Protein AF-A0A934KZH7-F1 (afdb_monomer_lite)

Structure (mmCIF, N/CA/C/O backbone):
data_AF-A0A934KZH7-F1
#
_entry.id   AF-A0A934KZH7-F1
#
loop_
_atom_site.group_PDB
_atom_site.id
_atom_site.type_symbol
_atom_site.label_atom_id
_atom_site.label_alt_id
_atom_site.label_comp_id
_atom_site.label_asym_id
_atom_site.label_entity_id
_atom_site.label_seq_id
_atom_site.pdbx_PDB_ins_code
_atom_site.Cartn_x
_atom_site.Cartn_y
_atom_site.Cartn_z
_atom_site.occupancy
_atom_site.B_iso_or_equiv
_atom_site.auth_seq_id
_atom_site.auth_comp_id
_atom_site.auth_asym_id
_atom_site.auth_atom_id
_atom_site.pdbx_PDB_model_num
ATOM 1 N N . GLY A 1 1 ? 4.342 6.617 17.847 1.00 55.16 1 GLY A N 1
ATOM 2 C CA . GLY A 1 1 ? 4.792 5.757 16.733 1.00 55.16 1 GLY A CA 1
ATOM 3 C C . GLY A 1 1 ? 6.122 6.277 16.240 1.00 55.16 1 GLY A C 1
ATOM 4 O O . GLY A 1 1 ? 6.354 7.470 16.386 1.00 55.16 1 GLY A O 1
ATOM 5 N N . ALA A 1 2 ? 6.996 5.410 15.730 1.00 54.53 2 ALA A N 1
ATOM 6 C CA . ALA A 1 2 ? 8.250 5.853 15.122 1.00 54.53 2 ALA A CA 1
ATOM 7 C C . ALA A 1 2 ? 7.967 6.696 13.858 1.00 54.53 2 ALA A C 1
ATOM 9 O O . ALA A 1 2 ? 6.974 6.416 13.177 1.00 54.53 2 ALA A O 1
ATOM 10 N N . PRO A 1 3 ? 8.786 7.719 13.557 1.00 59.88 3 PRO A N 1
ATOM 11 C CA . PRO A 1 3 ? 8.660 8.487 12.322 1.00 59.88 3 PRO A CA 1
ATOM 12 C C . PRO A 1 3 ? 8.915 7.586 11.108 1.00 59.88 3 PRO A C 1
ATOM 14 O O . PRO A 1 3 ? 9.803 6.734 11.146 1.00 59.88 3 PRO A O 1
ATOM 17 N N . LEU A 1 4 ? 8.136 7.777 10.041 1.00 64.38 4 LEU A N 1
ATOM 18 C CA . LEU A 1 4 ? 8.405 7.154 8.747 1.00 64.38 4 LEU A CA 1
ATOM 19 C C . LEU A 1 4 ? 9.236 8.118 7.908 1.00 64.38 4 LEU A C 1
ATOM 21 O O . LEU A 1 4 ? 8.870 9.280 7.743 1.00 64.38 4 LEU A O 1
ATOM 25 N N . THR A 1 5 ? 10.369 7.639 7.413 1.00 66.38 5 THR A N 1
ATOM 26 C CA . THR A 1 5 ? 11.186 8.345 6.428 1.00 66.38 5 THR A CA 1
ATOM 27 C C . THR A 1 5 ? 10.804 7.835 5.050 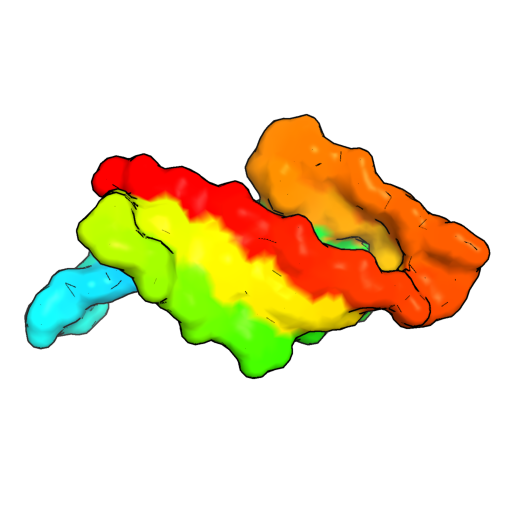1.00 66.38 5 THR A C 1
ATOM 29 O O . THR A 1 5 ? 10.921 6.633 4.804 1.00 66.38 5 THR A O 1
ATOM 32 N N . GLY A 1 6 ? 10.361 8.732 4.169 1.00 59.09 6 GLY A N 1
ATOM 33 C CA . GLY A 1 6 ? 10.121 8.383 2.773 1.00 59.09 6 GLY A CA 1
ATOM 34 C C . GLY A 1 6 ? 11.427 7.967 2.099 1.00 59.09 6 GLY A C 1
ATOM 35 O O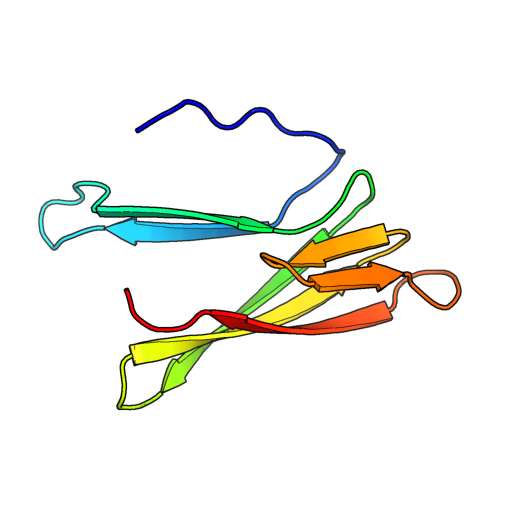 . GLY A 1 6 ? 12.418 8.694 2.169 1.00 59.09 6 GLY A O 1
ATOM 36 N N . ALA A 1 7 ? 11.440 6.789 1.486 1.00 58.06 7 ALA A N 1
ATOM 37 C CA . ALA A 1 7 ? 12.572 6.233 0.754 1.00 58.06 7 ALA A CA 1
ATOM 38 C C . ALA A 1 7 ? 12.510 6.527 -0.759 1.00 58.06 7 ALA A C 1
ATOM 40 O O . ALA A 1 7 ? 13.422 6.130 -1.484 1.00 58.06 7 ALA A O 1
ATOM 41 N N . GLY A 1 8 ? 11.467 7.220 -1.238 1.00 63.78 8 GLY A N 1
ATOM 42 C CA . GLY A 1 8 ? 11.187 7.418 -2.663 1.00 63.78 8 GLY A CA 1
ATOM 43 C C . GLY A 1 8 ? 10.242 8.581 -2.981 1.00 63.78 8 GLY A C 1
ATOM 44 O O . GLY A 1 8 ? 9.864 9.358 -2.104 1.00 63.78 8 GLY A O 1
ATOM 45 N N . SER A 1 9 ? 9.878 8.712 -4.263 1.00 69.81 9 SER A N 1
ATOM 46 C CA . SER A 1 9 ? 9.051 9.829 -4.769 1.00 69.81 9 SER A CA 1
ATOM 47 C C . SER A 1 9 ? 7.585 9.796 -4.302 1.00 69.81 9 SER A C 1
ATOM 49 O O . SER A 1 9 ? 7.003 10.845 -4.036 1.00 69.81 9 SER A O 1
ATOM 51 N N . THR A 1 10 ? 7.005 8.604 -4.149 1.00 71.81 10 THR A N 1
ATOM 52 C CA . THR A 1 10 ? 5.650 8.343 -3.628 1.00 71.81 10 THR A CA 1
ATOM 53 C C . THR A 1 10 ? 5.658 6.962 -2.998 1.00 71.81 10 THR A C 1
ATOM 55 O O . THR A 1 1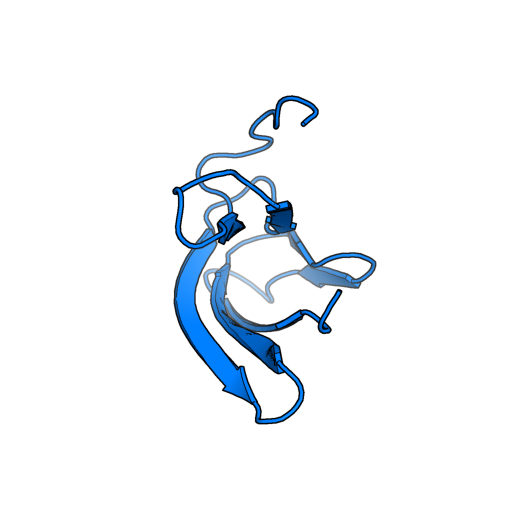0 ? 6.258 6.073 -3.580 1.00 71.81 10 THR A O 1
ATOM 58 N N . GLU A 1 11 ? 4.982 6.773 -1.868 1.00 78.56 11 GLU A N 1
ATOM 59 C CA . GLU A 1 11 ? 4.943 5.498 -1.148 1.00 78.56 11 GLU A CA 1
ATOM 60 C C . GLU A 1 11 ? 3.518 5.170 -0.699 1.00 78.56 11 GLU A C 1
ATOM 62 O O . GLU A 1 11 ? 2.653 6.046 -0.598 1.00 78.56 11 GLU A O 1
ATOM 67 N N . ILE A 1 12 ? 3.279 3.903 -0.363 1.00 86.94 12 ILE A N 1
ATOM 68 C CA . ILE A 1 12 ? 1.979 3.425 0.098 1.00 86.94 12 ILE A CA 1
ATOM 69 C C . ILE A 1 12 ? 1.968 3.378 1.625 1.00 86.94 12 ILE A C 1
ATOM 71 O O . ILE A 1 12 ? 2.754 2.670 2.256 1.00 86.94 12 ILE A O 1
ATOM 75 N N . TYR A 1 13 ? 0.995 4.058 2.228 1.00 88.06 13 TYR A N 1
ATOM 76 C CA . TYR A 1 13 ? 0.748 3.995 3.664 1.00 88.06 13 TYR A CA 1
ATOM 77 C C . TYR A 1 13 ? -0.660 3.481 3.953 1.00 88.06 13 TYR A C 1
ATOM 79 O O . TYR A 1 13 ? -1.639 3.912 3.350 1.00 88.06 13 TYR A O 1
ATOM 87 N N . VAL A 1 14 ? -0.766 2.583 4.932 1.00 90.12 14 VAL A N 1
ATOM 88 C CA . VAL A 1 14 ? -2.035 2.085 5.469 1.00 90.12 14 VAL A CA 1
ATOM 89 C C . VAL A 1 14 ? -2.058 2.364 6.960 1.00 90.12 14 VAL A C 1
ATOM 91 O O . VAL A 1 14 ? -1.197 1.883 7.698 1.00 90.12 14 VAL A O 1
ATOM 94 N N . ALA A 1 15 ? -3.046 3.126 7.415 1.00 91.25 15 ALA A N 1
ATOM 95 C CA . ALA A 1 15 ? -3.191 3.508 8.812 1.00 91.25 15 ALA A CA 1
ATOM 96 C C . ALA A 1 15 ? -4.548 3.069 9.363 1.00 91.25 15 ALA A C 1
ATOM 98 O O . ALA A 1 15 ? -5.568 3.149 8.678 1.00 91.25 15 ALA A O 1
ATOM 99 N N . LYS A 1 16 ? -4.565 2.654 10.630 1.00 91.38 16 LYS A N 1
ATOM 100 C CA . LYS A 1 16 ? -5.797 2.460 11.398 1.00 91.38 16 LYS A CA 1
ATOM 101 C C . LYS A 1 16 ? -5.851 3.473 12.522 1.00 91.38 16 LYS A C 1
ATOM 103 O O . LYS A 1 16 ? -4.935 3.536 13.341 1.00 91.38 16 LYS A O 1
ATOM 108 N N . PHE A 1 17 ? -6.970 4.173 12.604 1.00 93.75 17 PHE A N 1
ATOM 109 C CA . PHE A 1 17 ? -7.315 5.059 13.708 1.00 93.75 17 PHE A CA 1
ATOM 110 C C . PHE A 1 17 ? -8.465 4.449 14.517 1.00 93.75 17 PHE A C 1
ATOM 112 O O . PHE A 1 17 ? -9.227 3.627 13.999 1.00 93.75 17 PHE A O 1
ATOM 119 N N . ASP A 1 18 ? -8.577 4.795 15.797 1.00 94.19 18 ASP A N 1
ATOM 120 C CA . ASP A 1 18 ? -9.802 4.537 16.558 1.00 94.19 18 ASP A CA 1
ATOM 121 C C . ASP A 1 18 ? -10.847 5.642 16.348 1.00 94.19 18 ASP A C 1
ATOM 123 O O . ASP A 1 18 ? -10.634 6.595 15.600 1.00 94.19 18 ASP A O 1
ATOM 127 N N . ARG A 1 19 ? -12.010 5.501 16.999 1.00 95.56 19 ARG A N 1
ATOM 128 C CA . ARG A 1 19 ? -13.121 6.458 16.874 1.00 95.56 19 ARG A CA 1
ATOM 129 C C . ARG A 1 19 ? -12.778 7.865 17.363 1.00 95.56 19 ARG A C 1
ATOM 131 O O . ARG A 1 19 ? -13.448 8.804 16.956 1.00 95.56 19 ARG A O 1
ATOM 138 N N . ALA A 1 20 ? -11.768 8.004 18.219 1.00 97.12 20 ALA A N 1
ATOM 139 C CA . ALA A 1 20 ? -11.292 9.298 18.690 1.00 97.12 20 ALA A CA 1
ATOM 140 C C . ALA A 1 20 ? -10.233 9.907 17.751 1.00 97.12 20 ALA A C 1
ATOM 142 O O . ALA A 1 20 ? -9.704 10.974 18.041 1.00 97.12 20 ALA A O 1
ATOM 143 N N . GLY A 1 21 ? -9.899 9.235 16.642 1.00 94.94 21 GLY A N 1
ATOM 144 C CA . GLY A 1 21 ? -8.850 9.663 15.720 1.00 94.94 21 GLY A CA 1
ATOM 145 C C . GLY A 1 21 ? -7.438 9.313 16.192 1.00 94.94 21 GLY A C 1
ATOM 146 O O . GLY A 1 21 ? -6.467 9.784 15.606 1.00 94.94 21 GLY A O 1
ATOM 147 N N . THR A 1 22 ? -7.279 8.474 17.222 1.00 95.69 22 THR A N 1
ATOM 148 C CA . THR A 1 22 ? -5.948 8.071 17.694 1.00 95.69 22 THR A CA 1
ATOM 149 C C . THR A 1 22 ? -5.376 6.993 16.782 1.00 95.69 22 THR A C 1
ATOM 151 O O . THR A 1 22 ? -6.006 5.957 16.551 1.00 95.69 22 THR A O 1
ATOM 154 N N . LEU A 1 23 ? -4.154 7.205 16.287 1.00 92.88 23 LEU A N 1
ATOM 155 C CA . LEU A 1 23 ? -3.439 6.230 15.463 1.00 92.88 23 LEU A CA 1
ATOM 156 C C . LEU A 1 23 ? -3.169 4.947 16.264 1.00 92.88 23 LEU A C 1
ATOM 158 O O . LEU A 1 23 ? -2.428 4.953 17.245 1.00 92.88 23 LEU A O 1
ATOM 162 N N . ARG A 1 24 ? -3.739 3.827 15.817 1.00 93.50 24 ARG A N 1
ATOM 163 C CA . ARG A 1 24 ? -3.548 2.494 16.408 1.00 93.50 24 ARG A CA 1
ATOM 164 C C . ARG A 1 24 ? -2.358 1.780 15.800 1.00 93.50 24 ARG A C 1
ATOM 166 O O . ARG A 1 24 ? -1.584 1.152 16.514 1.00 93.50 24 ARG A O 1
ATOM 173 N N . TRP A 1 25 ? -2.225 1.867 14.483 1.00 92.06 25 TRP A N 1
ATOM 174 C CA . TRP A 1 25 ? -1.068 1.358 13.768 1.00 92.06 25 TRP A CA 1
ATOM 175 C C . TRP A 1 25 ? -0.939 2.001 12.397 1.00 92.06 25 TRP A C 1
ATOM 177 O O . TRP A 1 25 ? -1.902 2.514 11.832 1.00 92.06 25 TRP A O 1
ATOM 187 N N . LEU A 1 26 ? 0.274 1.904 11.868 1.00 89.94 26 LEU A N 1
ATOM 188 C CA . LEU A 1 26 ? 0.670 2.371 10.555 1.00 89.94 26 LEU A CA 1
ATOM 189 C C . LEU A 1 26 ? 1.542 1.289 9.911 1.00 89.94 26 LEU A C 1
ATOM 191 O O . LEU A 1 26 ? 2.367 0.672 10.590 1.00 89.94 26 LEU A O 1
ATOM 195 N N . THR A 1 27 ? 1.314 1.033 8.632 1.00 89.06 27 THR A N 1
ATOM 196 C CA . THR A 1 27 ? 2.086 0.112 7.801 1.00 89.06 27 THR A CA 1
ATOM 197 C C . THR A 1 27 ? 2.503 0.862 6.544 1.00 89.06 27 THR A C 1
ATOM 199 O O . THR A 1 27 ? 1.663 1.490 5.906 1.00 89.06 27 THR A O 1
ATOM 202 N N . GLN A 1 28 ? 3.781 0.777 6.197 1.00 87.88 28 GLN A N 1
ATOM 203 C CA . GLN A 1 28 ? 4.34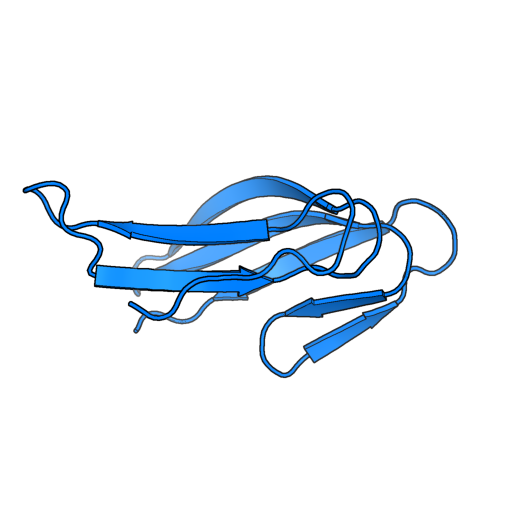4 1.315 4.962 1.00 87.88 28 GLN A CA 1
ATOM 204 C C . GLN A 1 28 ? 4.625 0.164 3.996 1.00 87.88 28 GLN A C 1
ATOM 206 O O . GLN A 1 28 ? 5.023 -0.928 4.417 1.00 87.88 28 GLN A O 1
ATOM 211 N N . ALA A 1 29 ? 4.393 0.410 2.717 1.00 85.75 29 ALA A N 1
ATOM 212 C CA . ALA A 1 29 ? 4.725 -0.466 1.608 1.00 85.75 29 ALA A CA 1
ATOM 213 C C . ALA A 1 29 ? 5.115 0.386 0.392 1.00 85.75 29 ALA A C 1
ATOM 215 O O . ALA A 1 29 ? 4.910 1.598 0.387 1.00 85.75 29 ALA A O 1
ATOM 216 N N . GLY A 1 30 ? 5.650 -0.258 -0.638 1.00 82.75 30 GLY A N 1
ATOM 217 C CA . GLY A 1 30 ? 6.162 0.429 -1.822 1.00 82.75 30 GLY A CA 1
ATOM 218 C C . GLY A 1 30 ? 7.682 0.363 -1.899 1.00 82.75 30 GLY A C 1
ATOM 219 O O . GLY A 1 30 ? 8.315 -0.491 -1.270 1.00 82.75 30 GLY A O 1
ATOM 220 N N . GLY A 1 31 ? 8.254 1.206 -2.735 1.00 75.31 31 GLY A N 1
ATOM 221 C CA . GLY A 1 31 ? 9.633 1.176 -3.177 1.00 75.31 31 GLY A CA 1
ATOM 222 C C . GLY A 1 31 ? 10.242 2.570 -3.241 1.00 75.31 31 GLY A C 1
ATOM 223 O O . GLY A 1 31 ? 9.783 3.520 -2.619 1.00 75.31 31 GLY A O 1
ATOM 224 N N . VAL A 1 32 ? 11.357 2.669 -3.960 1.00 67.94 32 VAL A N 1
ATOM 225 C CA . VAL A 1 32 ? 12.062 3.947 -4.184 1.00 67.94 32 VAL A CA 1
ATOM 226 C C . VAL A 1 32 ? 11.401 4.743 -5.321 1.00 67.94 32 VAL A C 1
ATOM 228 O O . VAL A 1 32 ? 11.527 5.966 -5.426 1.00 67.94 32 VAL A O 1
ATOM 231 N N . THR A 1 33 ? 10.710 4.032 -6.203 1.00 70.06 33 THR A N 1
ATOM 232 C CA . THR A 1 33 ? 10.091 4.522 -7.432 1.00 70.06 33 THR A CA 1
ATOM 233 C C . THR A 1 33 ? 8.626 4.902 -7.196 1.00 70.06 33 THR A C 1
ATOM 235 O O . THR A 1 33 ? 8.174 4.982 -6.064 1.00 70.06 33 THR A O 1
ATOM 238 N N . GLY A 1 34 ? 7.904 5.318 -8.239 1.00 71.69 34 GLY A N 1
ATOM 239 C CA . GLY A 1 34 ? 6.531 5.793 -8.070 1.00 71.69 34 GLY A CA 1
ATOM 240 C C . GLY A 1 34 ? 5.553 4.645 -7.794 1.00 71.69 34 GLY A C 1
ATOM 241 O O . GLY A 1 34 ? 5.473 3.719 -8.605 1.00 71.69 34 GLY A O 1
ATOM 242 N N . GLU A 1 35 ? 4.770 4.720 -6.716 1.00 77.56 35 GLU A N 1
ATOM 243 C CA . GLU A 1 35 ? 3.680 3.791 -6.416 1.00 77.56 35 GLU A CA 1
ATOM 244 C C . GLU A 1 35 ? 2.390 4.534 -6.076 1.00 77.56 35 GLU A C 1
ATOM 246 O O . GLU A 1 35 ? 2.384 5.478 -5.285 1.00 77.56 35 GLU A O 1
ATOM 251 N N . ASN A 1 36 ? 1.271 4.064 -6.631 1.00 86.38 36 ASN A N 1
ATOM 252 C CA . ASN A 1 36 ? -0.051 4.557 -6.259 1.00 86.38 36 ASN A CA 1
ATOM 253 C C . ASN A 1 36 ? -0.867 3.438 -5.628 1.00 86.38 36 ASN A C 1
ATOM 255 O O . ASN A 1 36 ? -0.923 2.332 -6.162 1.00 86.38 36 ASN A O 1
ATOM 259 N N . ALA A 1 37 ? -1.580 3.765 -4.552 1.00 89.25 37 ALA A N 1
ATOM 260 C CA . ALA A 1 37 ? -2.671 2.950 -4.039 1.00 89.25 37 ALA A CA 1
ATOM 261 C C . ALA A 1 37 ? -4.003 3.508 -4.547 1.00 89.25 37 ALA A C 1
ATOM 263 O O . ALA A 1 37 ? -4.318 4.675 -4.318 1.00 89.25 37 ALA A O 1
ATOM 264 N N . TYR A 1 38 ? -4.792 2.670 -5.218 1.00 92.44 38 TYR A N 1
ATOM 265 C CA . TYR A 1 38 ? -6.078 3.072 -5.790 1.00 92.44 38 TYR A CA 1
ATOM 266 C C . TYR A 1 38 ? -7.266 2.581 -4.977 1.00 92.44 38 TYR A C 1
ATOM 268 O O . TYR A 1 38 ? -8.273 3.277 -4.879 1.00 92.44 38 TYR A O 1
ATOM 276 N N . THR A 1 39 ? -7.172 1.379 -4.405 1.00 93.81 39 THR A N 1
ATOM 277 C CA . THR A 1 39 ? -8.289 0.784 -3.668 1.00 93.81 39 THR A CA 1
ATOM 278 C C . THR A 1 39 ? -7.831 0.115 -2.385 1.00 93.81 39 THR A C 1
ATOM 280 O O . THR A 1 39 ? -6.702 -0.373 -2.279 1.00 93.81 39 THR A O 1
ATOM 283 N N . ILE A 1 40 ? -8.741 0.084 -1.413 1.00 94.69 40 ILE A N 1
ATOM 284 C CA . ILE A 1 40 ? -8.626 -0.716 -0.203 1.00 94.69 40 ILE A CA 1
ATOM 285 C C . ILE A 1 40 ? -9.996 -1.298 0.146 1.00 94.69 40 ILE A C 1
ATOM 287 O O . ILE A 1 40 ? -10.987 -0.573 0.214 1.00 94.69 40 ILE A O 1
ATOM 291 N N . VAL A 1 41 ? -10.053 -2.608 0.373 1.00 96.31 41 VAL A N 1
ATOM 292 C CA . VAL A 1 41 ? -11.262 -3.306 0.835 1.00 96.31 41 VAL A CA 1
ATOM 293 C C . VAL A 1 41 ? -10.931 -4.216 2.008 1.00 96.31 41 VAL A C 1
ATOM 295 O O . VAL A 1 41 ? -9.815 -4.723 2.106 1.00 96.31 41 VAL A O 1
ATOM 298 N N . ALA A 1 42 ? -11.896 -4.422 2.901 1.00 96.00 42 ALA A N 1
ATOM 299 C CA . ALA A 1 42 ? -11.766 -5.331 4.033 1.00 96.00 42 ALA A CA 1
ATOM 300 C C . ALA A 1 42 ? -12.603 -6.598 3.807 1.00 96.00 42 ALA A C 1
ATOM 3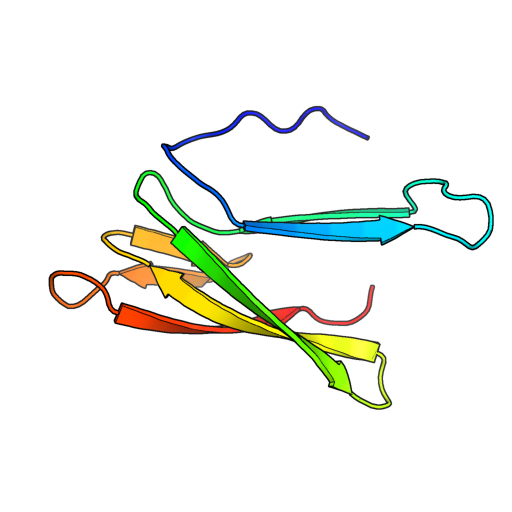02 O O . ALA A 1 42 ? -13.733 -6.503 3.328 1.00 96.00 42 ALA A O 1
ATOM 303 N N . ASP A 1 43 ? -12.078 -7.767 4.178 1.00 96.25 43 ASP A N 1
ATOM 304 C CA . ASP A 1 43 ? -12.900 -8.973 4.332 1.00 96.25 43 ASP A CA 1
ATOM 305 C C . ASP A 1 43 ? -13.563 -9.041 5.719 1.00 96.25 43 ASP A C 1
ATOM 307 O O . ASP A 1 43 ? -13.293 -8.230 6.610 1.00 96.25 43 ASP A O 1
ATOM 311 N N . ALA A 1 44 ? -14.443 -10.027 5.916 1.00 96.38 44 ALA A N 1
ATOM 312 C CA . ALA A 1 44 ? -15.152 -10.231 7.181 1.00 96.38 44 ALA A CA 1
ATOM 313 C C . ALA A 1 44 ? -14.218 -10.574 8.358 1.00 96.38 44 ALA A C 1
ATOM 315 O O . ALA A 1 44 ? -14.606 -10.426 9.514 1.00 96.38 44 ALA A O 1
ATOM 316 N N . GLN A 1 45 ? -12.988 -11.017 8.078 1.00 96.00 45 GLN A N 1
ATOM 317 C CA . GLN A 1 45 ? -11.958 -11.281 9.083 1.00 96.00 45 GLN A CA 1
ATOM 318 C C . GLN A 1 45 ? -11.089 -10.043 9.362 1.00 96.00 45 GLN A C 1
ATOM 320 O O . GLN A 1 45 ? -10.168 -10.107 10.175 1.00 96.00 45 GLN A O 1
ATOM 325 N N . GLY A 1 46 ? -11.366 -8.912 8.706 1.00 92.50 46 GLY A N 1
ATOM 326 C CA . GLY A 1 46 ? -10.628 -7.665 8.869 1.00 92.50 46 GLY A CA 1
ATOM 327 C C . GLY A 1 46 ? -9.275 -7.639 8.159 1.00 92.50 46 GLY A C 1
ATOM 328 O O . GLY A 1 46 ? -8.478 -6.740 8.433 1.00 92.50 46 GLY A O 1
ATOM 329 N N . ASN A 1 47 ? -8.989 -8.588 7.260 1.00 95.31 47 ASN A N 1
ATOM 330 C CA . ASN A 1 47 ? -7.837 -8.451 6.373 1.00 95.31 47 ASN A CA 1
ATOM 331 C C . ASN A 1 47 ? -8.133 -7.383 5.326 1.00 95.31 47 ASN A C 1
ATOM 333 O O . ASN A 1 47 ? -9.253 -7.284 4.828 1.00 95.31 47 ASN A O 1
ATOM 337 N N . LEU A 1 48 ? -7.106 -6.628 4.963 1.00 95.00 48 LEU A N 1
ATOM 338 C CA . LEU A 1 48 ? -7.193 -5.555 3.986 1.00 95.00 48 LEU A CA 1
ATOM 339 C C . LEU A 1 48 ? -6.555 -6.008 2.676 1.00 95.00 48 LEU A C 1
ATOM 341 O O . LEU A 1 48 ? -5.457 -6.564 2.681 1.00 95.00 48 LEU A O 1
ATOM 345 N N . TYR A 1 49 ? -7.227 -5.743 1.564 1.00 94.81 49 TYR A N 1
ATOM 346 C CA . TYR A 1 49 ? -6.718 -5.973 0.217 1.00 94.81 49 TYR A CA 1
ATOM 347 C C . TYR A 1 49 ? -6.530 -4.623 -0.448 1.00 94.81 49 TYR A C 1
ATOM 349 O O . TYR A 1 49 ? -7.452 -3.809 -0.461 1.00 94.81 49 TYR A O 1
ATOM 357 N N . LEU A 1 50 ? -5.327 -4.390 -0.958 1.00 93.69 50 LEU A N 1
ATOM 358 C CA . LEU A 1 50 ? -4.929 -3.142 -1.584 1.00 93.69 50 LEU A CA 1
ATOM 359 C C . LEU A 1 50 ? -4.536 -3.406 -3.023 1.00 93.69 50 LEU A C 1
ATOM 361 O O . LEU A 1 50 ? -3.777 -4.342 -3.282 1.00 93.69 50 LEU A O 1
ATOM 365 N N . SER A 1 51 ? -4.998 -2.559 -3.934 1.00 94.38 51 SER A N 1
ATOM 366 C CA . SER A 1 51 ? -4.571 -2.598 -5.328 1.00 94.38 51 SER A CA 1
ATOM 367 C C . SER A 1 51 ? -4.047 -1.249 -5.784 1.00 94.38 51 SER A C 1
ATOM 369 O O . SER A 1 51 ? -4.418 -0.195 -5.254 1.00 94.38 51 SER A O 1
ATOM 371 N N . GLY A 1 52 ? -3.191 -1.297 -6.790 1.00 93.44 52 GLY A N 1
ATOM 372 C CA . GLY A 1 52 ? -2.513 -0.124 -7.298 1.00 93.44 52 GLY A CA 1
ATOM 373 C C . GLY A 1 52 ? -1.531 -0.478 -8.399 1.00 93.44 52 GLY A C 1
ATOM 374 O O . GLY A 1 52 ? -1.540 -1.600 -8.914 1.00 93.44 52 GLY A O 1
ATOM 375 N N . ASN A 1 53 ? -0.673 0.475 -8.731 1.00 92.81 53 ASN A N 1
ATOM 376 C CA . ASN A 1 53 ? 0.443 0.260 -9.637 1.00 92.81 53 ASN A CA 1
ATOM 377 C C . ASN A 1 53 ? 1.764 0.657 -8.981 1.00 92.81 53 ASN A C 1
ATOM 379 O O . ASN A 1 53 ? 1.809 1.482 -8.067 1.00 92.81 53 ASN A O 1
ATOM 383 N N . PHE A 1 54 ? 2.835 0.071 -9.491 1.00 92.19 54 PHE A N 1
ATOM 384 C CA . PHE A 1 54 ? 4.203 0.374 -9.112 1.00 92.19 54 PHE A CA 1
ATOM 385 C C . PHE A 1 54 ? 5.096 0.317 -10.353 1.00 92.19 54 PHE A C 1
ATOM 387 O O . PHE A 1 54 ? 4.785 -0.369 -11.325 1.00 92.19 54 PHE A O 1
ATOM 394 N N . THR A 1 55 ? 6.213 1.029 -10.319 1.00 91.56 55 THR A N 1
ATOM 395 C CA . THR A 1 55 ? 7.333 0.841 -11.254 1.00 91.56 55 THR A CA 1
ATOM 396 C C . THR A 1 55 ? 8.554 0.426 -10.441 1.00 91.56 55 THR A C 1
ATOM 398 O O . THR A 1 55 ? 8.639 0.782 -9.271 1.00 91.56 55 THR A O 1
ATOM 401 N N . GLY A 1 56 ? 9.514 -0.290 -11.025 1.00 90.62 56 GLY A N 1
ATOM 402 C CA . GLY A 1 56 ? 10.763 -0.655 -10.357 1.00 90.62 56 GLY A CA 1
ATOM 403 C C . GLY A 1 56 ? 10.567 -1.755 -9.315 1.00 90.62 56 GLY A C 1
ATOM 404 O O . GLY A 1 56 ? 9.890 -2.746 -9.575 1.00 90.62 56 GLY A O 1
ATOM 405 N N . THR A 1 57 ? 11.179 -1.609 -8.141 1.00 90.94 57 THR A N 1
ATOM 406 C CA . THR A 1 57 ? 11.111 -2.612 -7.066 1.00 90.94 57 THR A CA 1
ATOM 407 C C . THR A 1 57 ? 10.305 -2.078 -5.894 1.00 90.94 57 THR A C 1
ATOM 409 O O . THR A 1 57 ? 10.667 -1.051 -5.328 1.00 90.94 57 THR A O 1
ATOM 412 N N . ALA A 1 58 ? 9.277 -2.821 -5.484 1.00 89.75 58 ALA A N 1
ATOM 413 C CA . ALA A 1 58 ? 8.414 -2.494 -4.355 1.00 89.75 58 ALA A CA 1
ATOM 414 C C . ALA A 1 58 ? 8.447 -3.595 -3.285 1.00 89.75 58 ALA A C 1
ATOM 416 O O . ALA A 1 58 ? 8.556 -4.789 -3.582 1.00 89.75 58 ALA A O 1
ATOM 417 N N . LYS A 1 59 ? 8.330 -3.192 -2.018 1.00 90.31 59 LYS A N 1
ATOM 418 C CA . LYS A 1 59 ? 8.310 -4.076 -0.852 1.00 90.31 59 LYS A CA 1
ATOM 419 C C . LYS A 1 59 ? 6.963 -4.008 -0.136 1.00 90.31 59 LYS A C 1
ATOM 421 O O . LYS A 1 59 ? 6.505 -2.949 0.283 1.00 90.31 59 LYS A O 1
ATOM 426 N N . PHE A 1 60 ? 6.362 -5.173 0.072 1.00 89.19 60 PHE A N 1
ATOM 427 C CA . PHE A 1 60 ? 5.113 -5.373 0.800 1.00 89.19 60 PHE A CA 1
ATOM 428 C C . PHE A 1 60 ? 5.367 -6.335 1.963 1.00 89.19 60 PHE A C 1
ATOM 430 O O . PHE A 1 60 ? 5.322 -7.560 1.822 1.00 89.19 60 PHE A O 1
ATOM 437 N N . GLY A 1 61 ? 5.681 -5.784 3.137 1.00 87.00 61 GLY A N 1
ATOM 438 C CA . GLY A 1 61 ? 6.087 -6.588 4.291 1.00 87.00 61 GLY A CA 1
ATOM 439 C C . GLY A 1 61 ? 7.378 -7.365 4.011 1.00 87.00 61 GLY A C 1
ATOM 440 O O . GLY A 1 61 ? 8.427 -6.763 3.793 1.00 87.00 61 GLY A O 1
ATOM 441 N N . A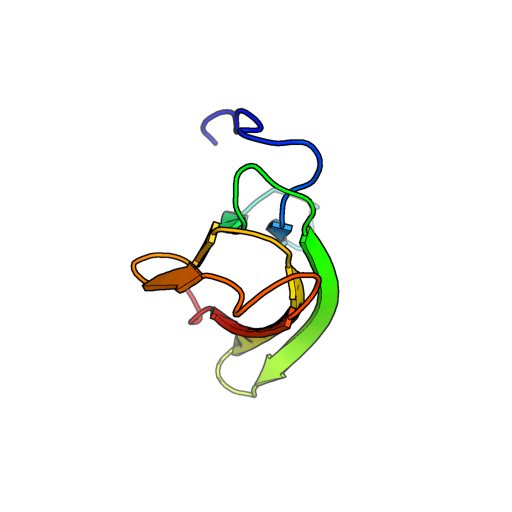LA A 1 62 ? 7.309 -8.699 4.031 1.00 89.56 62 ALA A N 1
ATOM 442 C CA . ALA A 1 62 ? 8.444 -9.578 3.725 1.00 89.56 62 ALA A CA 1
ATOM 443 C C . ALA A 1 62 ? 8.605 -9.880 2.223 1.00 89.56 62 ALA A C 1
ATOM 445 O O . ALA A 1 62 ? 9.576 -10.522 1.831 1.00 89.56 62 ALA A O 1
ATOM 446 N N . HIS A 1 63 ? 7.659 -9.443 1.390 1.00 91.19 63 HIS A N 1
ATOM 447 C CA . HIS A 1 63 ? 7.659 -9.723 -0.040 1.00 91.19 63 HIS A CA 1
ATOM 448 C C . HIS A 1 63 ? 8.271 -8.557 -0.808 1.00 91.19 63 HIS A C 1
ATOM 450 O O . HIS A 1 63 ? 7.858 -7.414 -0.625 1.00 91.19 63 HIS A O 1
ATOM 456 N N . THR A 1 64 ? 9.212 -8.859 -1.695 1.00 92.31 64 THR A N 1
ATOM 457 C CA . THR A 1 64 ? 9.766 -7.901 -2.654 1.00 92.31 64 THR A CA 1
ATOM 458 C C . THR A 1 64 ? 9.339 -8.330 -4.048 1.00 92.31 64 THR A C 1
ATOM 460 O O . THR A 1 64 ? 9.500 -9.498 -4.401 1.00 92.31 64 THR A O 1
ATOM 463 N N . ILE A 1 65 ? 8.791 -7.398 -4.821 1.00 92.00 65 ILE A N 1
ATOM 464 C CA . ILE A 1 65 ? 8.394 -7.604 -6.215 1.00 92.00 65 ILE A CA 1
ATOM 465 C C . ILE A 1 65 ? 9.089 -6.574 -7.103 1.00 92.00 65 ILE A C 1
ATOM 467 O O . ILE A 1 65 ? 9.364 -5.457 -6.665 1.00 92.00 65 ILE A O 1
ATOM 471 N N . THR A 1 66 ? 9.364 -6.950 -8.347 1.00 93.12 66 THR A N 1
ATOM 472 C CA . THR A 1 66 ? 10.000 -6.086 -9.347 1.00 93.12 66 THR A CA 1
ATOM 473 C C . THR A 1 66 ? 9.124 -6.052 -10.589 1.00 93.12 66 THR A C 1
ATOM 475 O O . THR A 1 66 ? 8.645 -7.104 -11.014 1.00 93.12 66 THR A O 1
ATOM 478 N N . SER A 1 67 ? 8.894 -4.862 -11.143 1.00 93.25 67 SER A N 1
ATOM 479 C CA . SER A 1 67 ? 8.119 -4.703 -12.368 1.00 93.25 67 SER A CA 1
ATOM 480 C C . SER A 1 67 ? 8.870 -5.309 -13.555 1.00 93.25 67 SER A C 1
ATOM 482 O O . SER A 1 67 ? 10.098 -5.242 -13.641 1.00 93.25 67 SER A O 1
ATOM 484 N N . ALA A 1 68 ? 8.144 -5.878 -14.511 1.00 93.00 68 ALA A N 1
ATOM 485 C CA . ALA A 1 68 ? 8.677 -6.436 -15.753 1.00 93.00 68 ALA A CA 1
ATOM 486 C C . ALA A 1 68 ? 9.009 -5.352 -16.803 1.00 93.00 68 ALA A C 1
ATOM 488 O O . ALA A 1 68 ? 9.140 -5.643 -17.992 1.00 93.00 68 ALA A O 1
ATOM 489 N N . GLY A 1 69 ? 9.122 -4.090 -16.383 1.00 87.88 69 GLY A N 1
ATOM 490 C CA . GLY A 1 69 ? 9.280 -2.930 -17.251 1.00 87.88 69 GLY A CA 1
ATOM 491 C C . GLY A 1 69 ? 8.765 -1.665 -16.570 1.00 87.88 69 GLY A C 1
ATOM 492 O O . GLY A 1 69 ? 9.186 -1.353 -15.458 1.00 87.88 69 GLY A O 1
ATOM 493 N N . GLY A 1 70 ? 7.872 -0.936 -17.245 1.00 88.19 70 GLY A N 1
ATOM 494 C CA . GLY A 1 70 ? 7.244 0.285 -16.731 1.00 88.19 70 GLY A CA 1
ATOM 495 C C . GLY A 1 70 ? 6.294 0.038 -15.551 1.00 88.19 70 GLY A C 1
ATOM 496 O O . GLY A 1 70 ? 6.663 -0.575 -14.554 1.00 88.19 70 GLY A O 1
ATOM 497 N N . ASN A 1 71 ? 5.067 0.549 -15.652 1.00 91.31 71 ASN A N 1
ATOM 498 C CA . ASN A 1 71 ? 4.070 0.370 -14.600 1.00 91.31 71 ASN A CA 1
ATOM 499 C C . ASN A 1 71 ? 3.447 -1.028 -14.640 1.00 91.31 71 ASN A C 1
ATOM 501 O O . ASN A 1 71 ? 2.790 -1.369 -15.622 1.00 91.31 71 ASN A O 1
ATOM 505 N N . ASP A 1 72 ? 3.555 -1.749 -13.528 1.00 93.94 72 ASP A N 1
ATOM 506 C CA . ASP A 1 72 ? 2.871 -3.016 -13.284 1.00 93.94 72 ASP A CA 1
ATOM 507 C C . ASP A 1 72 ? 1.821 -2.876 -12.179 1.00 93.94 72 ASP A C 1
ATOM 509 O O . ASP A 1 72 ? 1.868 -1.973 -11.340 1.00 93.94 72 ASP A O 1
ATOM 513 N N . VAL A 1 73 ? 0.855 -3.795 -12.177 1.00 93.81 73 VAL A N 1
ATOM 514 C CA . VAL A 1 73 ? -0.201 -3.872 -11.162 1.00 93.81 73 VAL A CA 1
ATOM 515 C C . VAL A 1 73 ? 0.260 -4.681 -9.953 1.00 93.81 73 VAL A C 1
ATOM 517 O O . VAL A 1 73 ? 0.945 -5.694 -10.093 1.00 93.81 73 VAL A O 1
ATOM 520 N N . TYR A 1 74 ? -0.177 -4.286 -8.758 1.00 92.56 74 TYR A N 1
ATOM 521 C CA . TYR A 1 74 ? -0.069 -5.122 -7.564 1.00 92.56 74 TYR A CA 1
ATOM 522 C C . TYR A 1 74 ? -1.441 -5.377 -6.929 1.00 92.56 74 TYR A C 1
ATOM 524 O O . TYR A 1 74 ? -2.350 -4.544 -6.984 1.00 92.56 74 TYR A O 1
ATOM 532 N N . LEU A 1 75 ? -1.554 -6.530 -6.267 1.00 94.12 75 LEU A N 1
ATOM 533 C CA . LEU A 1 75 ? -2.593 -6.834 -5.288 1.00 94.12 75 LEU A CA 1
ATOM 534 C C . LEU A 1 75 ? -1.902 -7.323 -4.013 1.00 94.12 75 LEU A C 1
ATOM 536 O O . LEU A 1 75 ? -1.217 -8.345 -4.025 1.00 94.12 75 LEU A O 1
ATOM 540 N N . ALA A 1 76 ? -2.074 -6.595 -2.915 1.00 93.50 76 ALA A N 1
ATOM 541 C CA . ALA A 1 76 ? -1.445 -6.895 -1.635 1.00 93.50 76 ALA A CA 1
ATOM 542 C C . ALA A 1 76 ? -2.500 -7.225 -0.577 1.00 93.50 76 ALA A C 1
ATOM 544 O O . ALA A 1 76 ? -3.524 -6.552 -0.484 1.00 93.50 76 ALA A O 1
ATOM 545 N N . LYS A 1 77 ? -2.224 -8.232 0.259 1.00 93.94 77 LYS A N 1
ATOM 546 C CA . LYS A 1 77 ? -3.036 -8.565 1.434 1.00 93.94 77 LYS A CA 1
ATOM 547 C C . LYS A 1 77 ? -2.295 -8.173 2.709 1.00 93.94 77 LYS A C 1
ATOM 549 O O . LYS A 1 77 ? -1.237 -8.724 3.006 1.00 93.94 77 LYS A O 1
ATOM 554 N N . LEU A 1 78 ? -2.887 -7.287 3.500 1.00 93.00 78 LEU A N 1
ATOM 555 C CA . LEU A 1 78 ? -2.461 -6.984 4.861 1.00 93.00 78 LEU A CA 1
ATOM 556 C C . LEU A 1 78 ? -3.365 -7.737 5.839 1.00 93.00 78 LEU A C 1
ATOM 558 O O . LEU A 1 78 ? -4.576 -7.520 5.882 1.00 93.00 78 LEU A O 1
ATOM 562 N N . LYS A 1 79 ? -2.777 -8.646 6.619 1.00 91.81 79 LYS A N 1
ATOM 563 C CA . LYS A 1 79 ? -3.524 -9.405 7.626 1.00 91.81 79 LYS A CA 1
ATOM 564 C C . LYS A 1 79 ? -3.995 -8.491 8.755 1.00 91.81 79 LYS A C 1
ATOM 566 O O . LYS A 1 79 ? -3.298 -7.535 9.104 1.00 91.81 79 LYS A O 1
ATOM 571 N N . ALA A 1 80 ? -5.157 -8.810 9.321 1.00 83.88 80 ALA A N 1
ATOM 572 C CA . ALA A 1 80 ? -5.621 -8.164 10.543 1.00 83.88 80 ALA A CA 1
ATOM 573 C C . ALA A 1 80 ? -4.530 -8.250 11.630 1.00 83.88 80 ALA A C 1
ATOM 575 O O . ALA A 1 80 ? -3.873 -9.286 11.765 1.00 83.88 80 ALA A O 1
ATOM 576 N N . LYS A 1 81 ? -4.315 -7.138 12.344 1.00 71.81 81 LYS A N 1
ATOM 577 C CA . LYS A 1 81 ? -3.433 -7.078 13.518 1.00 71.81 81 LYS A CA 1
ATOM 578 C C . LYS A 1 81 ? -4.198 -7.440 14.778 1.00 71.81 81 LYS A C 1
ATOM 580 O O . LYS A 1 81 ? -5.372 -7.010 14.860 1.00 71.81 81 LYS A O 1
#

Radius of gyration: 13.2 Å; chains: 1; bounding box: 28×21×36 Å

Foldseek 3Di:
DDDDDDLADDWDKDWDADPVRHTPDMDTKFDRFDWDWDDWDADPQGKIKIKTKHAAWMGDPPDIDHDPHGIDMDIDIHHDD

Secondary structure (DSSP, 8-state):
-PPPPP-SSS-EEEEEE-TT--EEEEEEEEESS-EEEEEEEE-TT--EEEEEEE-SEEEETTEEEE-SSS-EEEEEEEPP-

pLDDT: mean 86.69, std 11.13, range [54.53, 97.12]

Sequence (81 aa):
GAPLTGAGSTEIYVAKFDRAGTLRWLTQAGGVTGENAYTIVADAQGNLYLSGNFTGTAKFGAHTITSAGGNDVYLAKLKAK